Protein AF-A0ABD2P3K8-F1 (afdb_monomer)

Radius of gyration: 19.4 Å; Cα contacts (8 Å, |Δi|>4): 207; chains: 1; bounding box: 38×38×48 Å

Mean predicted aligned error: 15.46 Å

Foldseek 3Di:
DVVVLVPPDDWDWAQDPFDPPDRTDTDPVSCVVQVWDQDPVQQWIDRRPDIDHDDDDPDCPPSPRPDPQPFAKDKAQAPDAWAWWWDDWDDDPVAIQHTDTFTHHGRITIGGGRDPDHDDDDDPDHDYIDHPDPPVPVVVPVVPPPD

Sequence (147 aa):
MLKEYGINHKINFHIVNWHDRFDALIGSHDLQILGAKINYENNTLAIGKIVIPFFIELNPQNFVPIKQRITNKISIPVNIENGPVLIQEIRTDSFVIPESITQSVNGICIIPLEQDKPIEVHWHEQLDVQPILNFEENVINSYTQQI

Solvent-accessible surface area (backbone atoms only — not comparable to full-atom values): 9472 Å² total; per-residue (Å²): 111,65,55,83,71,73,44,82,72,87,72,69,69,46,71,42,92,73,46,100,86,42,71,57,46,73,47,71,67,50,39,55,76,57,59,48,43,79,38,80,91,78,30,30,42,30,42,84,90,49,72,43,78,59,83,90,84,90,71,75,89,77,68,67,81,63,69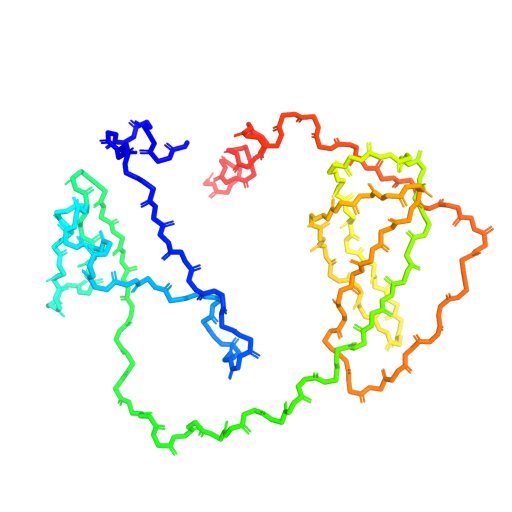,82,73,53,78,32,64,44,77,42,49,33,76,51,46,71,45,50,30,45,43,72,61,45,78,54,100,87,50,69,48,69,63,40,80,46,58,26,55,84,19,33,30,77,44,80,38,96,42,98,63,86,73,89,78,86,76,93,64,62,41,87,60,50,70,51,74,54,68,87,55,58,71,60,60,76,69,69,78,79,124

pLDDT: mean 74.9, std 17.22, range [30.95, 95.5]

Secondary structure (DSSP, 8-state):
-GGGGT--SPP-EEE-TT-TT-SEEE-HHHHHHTT-EEETTTTEEEETTEEEE------GGG--------EEEEEEEBS-SEEEEEE--EE-SS-EE--EEEEEETTEEEEEEE-SS------SS-B--EE-TTHHHHHHHTTSS--

Structure (mmCIF, N/CA/C/O backbone):
data_AF-A0ABD2P3K8-F1
#
_entry.id   AF-A0ABD2P3K8-F1
#
loop_
_atom_site.group_PDB
_atom_site.id
_atom_site.type_symbol
_atom_site.label_atom_id
_atom_site.label_alt_id
_atom_site.label_comp_id
_atom_site.label_asym_id
_atom_site.label_entity_id
_atom_site.label_seq_id
_atom_site.pdbx_PDB_ins_code
_atom_site.Cartn_x
_atom_site.Cartn_y
_atom_site.Cartn_z
_atom_site.occupancy
_atom_site.B_iso_or_equiv
_atom_site.auth_seq_id
_atom_site.auth_comp_id
_atom_site.auth_asym_id
_atom_site.auth_atom_id
_atom_site.pdbx_PDB_model_num
ATOM 1 N N . MET A 1 1 ? -9.607 13.516 3.064 1.00 52.03 1 MET A N 1
ATOM 2 C CA . MET 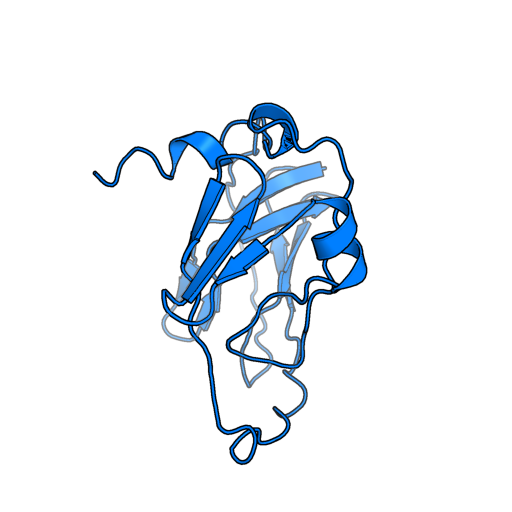A 1 1 ? -8.471 13.505 4.034 1.00 52.03 1 MET A CA 1
ATOM 3 C C . MET A 1 1 ? -8.986 13.276 5.470 1.00 52.03 1 MET A C 1
ATOM 5 O O . MET A 1 1 ? -10.057 13.773 5.780 1.00 52.03 1 MET A O 1
ATOM 9 N N . LEU A 1 2 ? -8.270 12.594 6.389 1.00 57.03 2 LEU A N 1
ATOM 10 C CA . LEU A 1 2 ? -8.746 12.350 7.785 1.00 57.03 2 LEU A CA 1
ATOM 11 C C . LEU A 1 2 ? -9.174 13.636 8.537 1.00 57.03 2 LEU A C 1
ATOM 13 O O . LEU A 1 2 ? -10.079 13.607 9.372 1.00 57.03 2 LEU A O 1
ATOM 17 N N . LYS A 1 3 ? -8.582 14.780 8.173 1.00 61.25 3 LYS A N 1
ATOM 18 C CA . LYS A 1 3 ? -8.938 16.116 8.678 1.00 61.25 3 LYS A CA 1
ATOM 19 C C . LYS A 1 3 ? -10.392 16.519 8.408 1.00 61.25 3 LYS A C 1
ATOM 21 O O . LYS A 1 3 ? -10.985 17.191 9.245 1.00 61.25 3 LYS A O 1
ATOM 26 N N . GLU A 1 4 ? -10.991 16.082 7.297 1.00 60.66 4 GLU A N 1
ATOM 27 C CA . GLU A 1 4 ? -12.409 16.342 6.970 1.00 60.66 4 GLU A CA 1
ATOM 28 C C . GLU A 1 4 ? -13.362 15.696 7.982 1.00 60.66 4 GLU A C 1
ATOM 30 O O . GLU A 1 4 ? -14.487 16.152 8.169 1.00 60.66 4 GLU A O 1
ATOM 35 N N . TYR A 1 5 ? -12.883 14.677 8.694 1.00 60.31 5 TYR A N 1
ATOM 36 C CA . TYR A 1 5 ? -13.613 13.992 9.753 1.00 60.31 5 TYR A CA 1
ATOM 37 C C . TYR A 1 5 ? -13.239 14.494 11.157 1.00 60.31 5 TYR A C 1
ATOM 39 O O . TYR 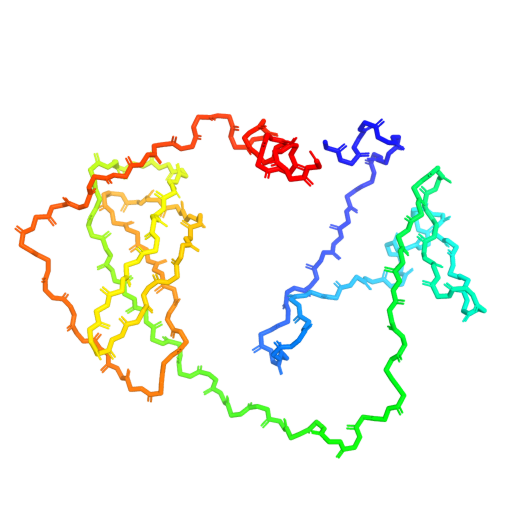A 1 5 ? -13.581 13.863 12.157 1.00 60.31 5 TYR A O 1
ATOM 47 N N . GLY A 1 6 ? -12.533 15.628 11.248 1.00 65.75 6 GLY A N 1
ATOM 48 C CA . GLY A 1 6 ? -12.095 16.226 12.512 1.00 65.75 6 GLY A CA 1
ATOM 49 C C . GLY A 1 6 ? -10.884 15.539 13.149 1.00 65.75 6 GLY A C 1
ATOM 50 O O . GLY A 1 6 ? -10.541 15.838 14.293 1.00 65.75 6 GLY A O 1
ATOM 51 N N . ILE A 1 7 ? -10.219 14.629 12.430 1.00 69.06 7 ILE A N 1
ATOM 52 C CA . ILE A 1 7 ? -9.025 13.938 12.914 1.00 69.06 7 ILE A CA 1
ATOM 53 C C . ILE A 1 7 ? -7.791 14.739 12.488 1.00 69.06 7 ILE A C 1
ATOM 55 O O . ILE A 1 7 ? -7.322 14.652 11.354 1.00 69.06 7 ILE A O 1
ATOM 59 N N . ASN A 1 8 ? -7.258 15.522 13.427 1.00 73.25 8 ASN A N 1
ATOM 60 C CA . ASN A 1 8 ? -6.085 16.380 13.211 1.00 73.25 8 ASN A CA 1
ATOM 61 C C . ASN A 1 8 ? -4.765 15.759 13.702 1.00 73.25 8 ASN A C 1
ATOM 63 O O . ASN A 1 8 ? -3.713 16.390 13.618 1.00 73.25 8 ASN A O 1
ATOM 67 N N . HIS A 1 9 ? -4.814 14.533 14.223 1.00 72.69 9 HIS A N 1
ATOM 68 C CA . HIS A 1 9 ? -3.651 13.835 14.760 1.00 72.69 9 HIS A CA 1
ATOM 69 C C . HIS A 1 9 ? -2.906 13.085 13.654 1.00 72.69 9 HIS A C 1
ATOM 71 O O . HIS A 1 9 ? -3.519 12.502 12.759 1.00 72.69 9 HIS A O 1
ATOM 77 N N . LYS A 1 10 ? -1.572 13.087 13.726 1.00 71.31 10 LYS A N 1
ATOM 78 C CA . LYS A 1 10 ? -0.746 12.203 12.899 1.00 71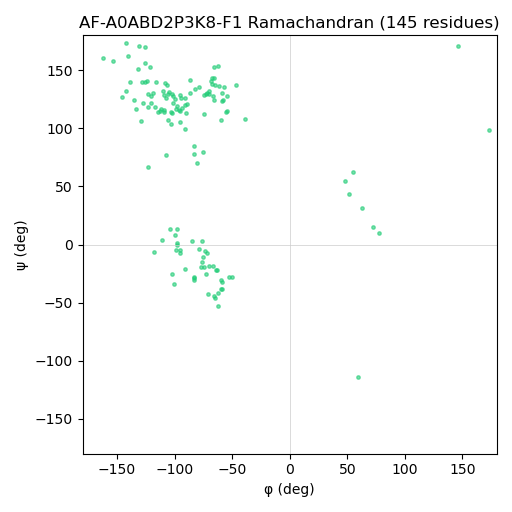.31 10 LYS A CA 1
ATOM 79 C C . LYS A 1 10 ? -0.857 10.787 13.458 1.00 71.31 10 LYS A C 1
ATOM 81 O O . LYS A 1 10 ? -0.652 10.603 14.652 1.00 71.31 10 LYS A O 1
ATOM 86 N N . ILE A 1 11 ? -1.176 9.827 12.597 1.00 73.62 11 ILE A N 1
ATOM 87 C CA . ILE A 1 11 ? -1.235 8.404 12.938 1.00 73.62 11 ILE A CA 1
ATOM 88 C C . ILE A 1 11 ? 0.045 7.760 12.426 1.00 73.62 11 ILE A C 1
ATOM 90 O O . ILE A 1 11 ? 0.380 7.913 11.248 1.00 73.62 11 ILE A O 1
ATOM 94 N N . ASN A 1 12 ? 0.751 7.047 13.297 1.00 73.06 12 ASN A N 1
ATOM 95 C CA . ASN A 1 12 ? 1.928 6.293 12.892 1.00 73.06 12 ASN A CA 1
ATOM 96 C C . ASN A 1 12 ? 1.507 4.882 12.478 1.00 73.06 12 ASN A C 1
ATOM 98 O O . ASN A 1 12 ? 1.065 4.082 13.299 1.00 73.06 12 ASN A O 1
ATOM 102 N N . PHE A 1 13 ? 1.657 4.584 11.191 1.00 76.00 13 PHE A N 1
ATOM 103 C CA . PHE A 1 13 ? 1.466 3.242 10.660 1.00 76.00 13 PHE A CA 1
ATOM 104 C C . PHE A 1 13 ? 2.816 2.543 10.576 1.00 76.00 13 PHE A C 1
ATOM 106 O O . PHE A 1 13 ? 3.764 3.078 9.997 1.00 76.00 13 PHE A O 1
ATOM 113 N N . HIS A 1 14 ? 2.900 1.339 11.129 1.00 72.88 14 HIS A N 1
ATOM 114 C CA . HIS A 1 14 ? 4.040 0.470 10.883 1.00 72.88 14 HIS A CA 1
ATOM 115 C C . HIS A 1 14 ? 3.689 -0.488 9.751 1.00 72.88 14 HIS A C 1
ATOM 117 O O . HIS A 1 14 ? 2.904 -1.411 9.952 1.00 72.88 14 HIS A O 1
ATOM 123 N N . ILE A 1 15 ? 4.250 -0.251 8.566 1.00 74.06 15 ILE A N 1
ATOM 124 C CA . ILE A 1 15 ? 4.092 -1.153 7.422 1.00 74.06 15 ILE A CA 1
ATOM 125 C C . ILE A 1 15 ? 4.773 -2.480 7.755 1.00 74.06 15 ILE A C 1
ATOM 127 O O . ILE A 1 15 ? 5.950 -2.498 8.126 1.00 74.06 15 ILE A O 1
ATOM 131 N N . VAL A 1 16 ? 4.030 -3.582 7.660 1.00 62.41 16 VAL A N 1
ATOM 132 C CA . VAL A 1 16 ? 4.545 -4.913 8.000 1.00 62.41 16 VAL A CA 1
ATOM 133 C C . VAL A 1 16 ? 4.883 -5.690 6.736 1.00 62.41 16 VAL A C 1
ATOM 135 O O . VAL A 1 16 ? 4.018 -6.103 5.983 1.00 62.41 16 VAL A O 1
ATOM 138 N N . ASN A 1 17 ? 6.173 -5.951 6.530 1.00 57.22 17 ASN A N 1
ATOM 139 C CA . ASN A 1 17 ? 6.653 -6.693 5.356 1.00 57.22 17 ASN A CA 1
ATOM 140 C C . ASN A 1 17 ? 6.603 -8.223 5.538 1.00 57.22 17 ASN A C 1
ATOM 142 O O . ASN A 1 17 ? 7.105 -8.963 4.697 1.00 57.22 17 ASN A O 1
ATOM 146 N N . TRP A 1 18 ? 6.092 -8.700 6.674 1.00 56.75 18 TRP A N 1
ATOM 147 C CA . TRP A 1 18 ? 6.145 -10.106 7.082 1.00 56.75 18 TRP A CA 1
ATOM 148 C C . TRP A 1 18 ? 4.781 -10.799 7.063 1.00 56.75 18 TRP A C 1
ATOM 150 O O . TRP A 1 18 ? 4.704 -11.950 7.484 1.00 56.75 18 TRP A O 1
ATOM 160 N N . HIS A 1 19 ? 3.717 -10.126 6.613 1.00 57.88 19 HIS A N 1
ATOM 161 C CA . HIS A 1 19 ? 2.362 -10.665 6.656 1.00 57.88 19 HIS A CA 1
ATOM 162 C C . HIS A 1 19 ? 1.608 -10.432 5.342 1.00 57.88 19 HIS A C 1
ATOM 164 O O . HIS A 1 19 ? 1.440 -9.297 4.922 1.00 57.88 19 HIS A O 1
ATOM 170 N N . ASP A 1 20 ? 1.090 -11.497 4.724 1.00 57.62 20 ASP A N 1
ATOM 171 C CA . ASP A 1 20 ? 0.429 -11.420 3.408 1.00 57.62 20 ASP A CA 1
ATOM 172 C C . ASP A 1 20 ? -0.988 -10.813 3.450 1.00 57.62 20 ASP A C 1
ATOM 174 O O . ASP A 1 20 ? -1.580 -10.555 2.408 1.00 57.62 20 ASP A O 1
ATOM 178 N N . ARG A 1 21 ? -1.569 -10.628 4.643 1.00 60.75 21 ARG A N 1
ATOM 179 C CA . ARG A 1 21 ? -2.959 -10.143 4.809 1.00 60.75 21 ARG A CA 1
ATOM 180 C C . ARG A 1 21 ? -3.101 -8.816 5.542 1.00 60.75 21 ARG A C 1
ATOM 182 O O . ARG A 1 21 ? -4.217 -8.332 5.695 1.00 60.75 21 ARG A O 1
ATOM 189 N N . PHE A 1 22 ? -2.008 -8.284 6.078 1.00 69.56 22 PHE A N 1
ATOM 190 C CA . PHE A 1 22 ? -2.032 -7.022 6.807 1.00 69.56 22 PHE A CA 1
ATOM 191 C C . PHE A 1 22 ? -0.972 -6.134 6.183 1.00 69.56 22 PHE A C 1
ATOM 193 O O . PHE A 1 22 ? 0.190 -6.512 6.179 1.00 69.56 22 PHE A O 1
ATOM 200 N N . ASP A 1 23 ? -1.365 -4.967 5.688 1.00 66.56 23 ASP A N 1
ATOM 201 C CA . ASP A 1 23 ? -0.416 -4.029 5.079 1.00 66.56 23 ASP A CA 1
ATOM 202 C C . ASP A 1 23 ? 0.290 -3.181 6.144 1.00 66.56 23 ASP A C 1
ATOM 204 O O . ASP A 1 23 ? 1.428 -2.741 5.979 1.00 66.56 23 ASP A O 1
ATOM 208 N N . ALA A 1 24 ? -0.381 -2.950 7.276 1.00 76.31 24 ALA A N 1
ATOM 209 C CA . ALA A 1 24 ? 0.113 -2.090 8.336 1.00 76.31 24 ALA A CA 1
ATOM 210 C C . ALA A 1 24 ? -0.447 -2.452 9.715 1.00 76.31 24 ALA A C 1
ATOM 212 O O . ALA A 1 24 ? -1.530 -3.021 9.854 1.00 76.31 24 ALA A O 1
ATOM 213 N N . LEU A 1 25 ? 0.283 -2.034 10.746 1.00 81.44 25 LEU A N 1
ATOM 214 C CA . LEU A 1 25 ? -0.154 -2.019 12.134 1.00 81.44 25 LEU A CA 1
ATOM 215 C C . LEU A 1 25 ? -0.390 -0.582 12.591 1.00 81.44 25 LEU A C 1
ATOM 217 O O . LEU A 1 25 ? 0.416 0.311 12.319 1.00 81.44 25 LEU A O 1
ATOM 221 N N . ILE A 1 26 ? -1.473 -0.391 13.341 1.00 84.31 26 ILE A N 1
ATOM 222 C CA . ILE A 1 26 ? -1.768 0.853 14.052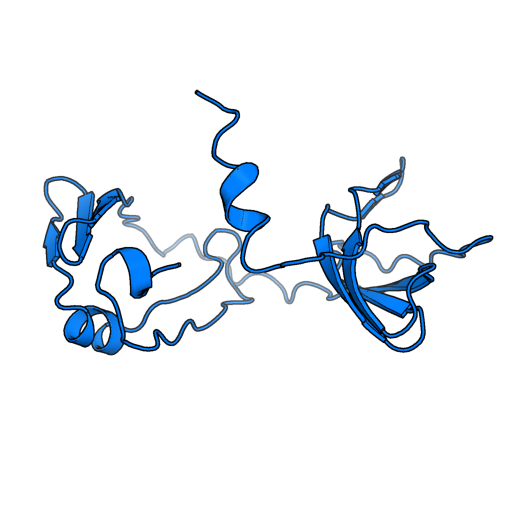 1.00 84.31 26 ILE A CA 1
ATOM 223 C C . ILE A 1 26 ? -1.505 0.617 15.535 1.00 84.31 26 ILE A C 1
ATOM 225 O O . ILE A 1 26 ? -1.994 -0.355 16.115 1.00 84.31 26 ILE A O 1
ATOM 229 N N . GLY A 1 27 ? -0.737 1.511 16.153 1.00 82.81 27 GLY A N 1
ATOM 230 C CA . GLY A 1 27 ? -0.454 1.446 17.578 1.00 82.81 27 GLY A CA 1
ATOM 231 C C . GLY A 1 27 ? -1.707 1.668 18.425 1.00 82.81 27 GLY A C 1
ATOM 232 O O . GLY A 1 27 ? -2.544 2.523 18.134 1.00 82.81 27 GLY A O 1
ATOM 233 N N . SER A 1 28 ? -1.809 0.949 19.542 1.00 83.81 28 SER A N 1
ATOM 234 C CA . SER A 1 28 ? -2.865 1.186 20.535 1.00 83.81 28 SER A CA 1
ATOM 235 C C . SER A 1 28 ? -2.812 2.606 21.113 1.00 83.81 28 SER A C 1
ATOM 237 O O . SER A 1 28 ? -3.852 3.172 21.436 1.00 83.81 28 SER A O 1
ATOM 239 N N . HIS A 1 29 ? -1.620 3.204 21.195 1.00 84.81 29 HIS A N 1
ATOM 240 C CA . HIS A 1 29 ? -1.440 4.597 21.599 1.00 84.81 29 HIS A CA 1
ATOM 241 C C . HIS A 1 29 ? -2.068 5.579 20.599 1.00 84.81 29 HIS A C 1
ATOM 243 O O . HIS A 1 29 ? -2.808 6.473 21.007 1.00 84.81 29 HIS A O 1
ATOM 249 N N . ASP A 1 30 ? -1.845 5.384 19.294 1.00 84.50 30 ASP A N 1
ATOM 250 C CA . ASP A 1 30 ? -2.469 6.212 18.259 1.00 84.50 30 ASP A CA 1
ATOM 251 C C . ASP A 1 30 ? -4.000 6.066 18.298 1.00 84.50 30 ASP A C 1
ATOM 253 O O . ASP A 1 30 ? -4.718 7.064 18.267 1.00 84.50 30 ASP A O 1
ATOM 257 N N . LEU A 1 31 ? -4.521 4.844 18.477 1.00 87.62 31 LEU A N 1
ATOM 258 C CA . LEU A 1 31 ? -5.963 4.615 18.646 1.00 87.62 31 LEU A CA 1
ATOM 259 C C . LEU A 1 31 ? -6.540 5.352 19.868 1.00 87.62 31 LEU A C 1
ATOM 261 O O . LEU A 1 31 ? -7.640 5.901 19.790 1.00 87.62 31 LEU A O 1
ATOM 265 N N . GLN A 1 32 ? -5.804 5.413 20.980 1.00 86.06 32 GLN A N 1
ATOM 266 C CA . GLN A 1 32 ? -6.220 6.163 22.171 1.00 86.06 32 GLN A CA 1
ATOM 267 C C . GLN A 1 32 ? -6.265 7.672 21.921 1.00 86.06 32 GLN A C 1
ATOM 269 O O . GLN A 1 32 ? -7.245 8.313 22.299 1.00 86.06 32 GLN A O 1
ATOM 274 N N . ILE A 1 33 ? -5.249 8.235 21.257 1.00 85.25 33 ILE A N 1
ATOM 275 C CA . ILE A 1 33 ? -5.209 9.663 20.891 1.00 85.25 33 ILE A CA 1
ATOM 276 C C . ILE A 1 33 ? -6.410 10.034 20.013 1.00 85.25 33 ILE A C 1
ATOM 278 O O . ILE A 1 33 ? -7.007 11.098 20.174 1.00 85.25 33 ILE A O 1
ATOM 282 N N . LEU A 1 34 ? -6.795 9.136 19.107 1.00 83.56 34 LEU A N 1
ATOM 283 C CA . LEU A 1 34 ? -7.959 9.311 18.241 1.00 83.56 34 LEU A CA 1
ATOM 284 C C . LEU A 1 34 ? -9.300 9.179 18.979 1.00 83.56 34 LEU A C 1
ATOM 286 O O . LEU A 1 34 ? -10.347 9.427 18.382 1.00 83.56 34 LEU A O 1
ATOM 290 N N . GLY A 1 35 ? -9.295 8.777 20.254 1.00 87.56 35 GLY A N 1
ATOM 291 C CA . GLY A 1 35 ? -10.513 8.461 20.996 1.00 87.56 35 GLY A CA 1
ATOM 292 C C . GLY A 1 35 ? -11.267 7.280 20.385 1.00 87.56 35 GLY A C 1
ATOM 293 O O . GLY A 1 35 ? -12.501 7.250 20.426 1.00 87.56 35 GLY A O 1
ATOM 294 N N . ALA A 1 36 ? -10.538 6.341 19.775 1.00 90.25 36 ALA A N 1
ATOM 295 C CA . ALA A 1 36 ? -11.129 5.218 19.076 1.00 90.25 36 ALA A CA 1
ATOM 296 C C . ALA A 1 36 ? -11.830 4.263 20.055 1.00 90.25 36 ALA A C 1
ATOM 298 O O . ALA A 1 36 ? -11.315 3.953 21.132 1.00 90.25 36 ALA A O 1
ATOM 299 N N . LYS A 1 37 ? -13.008 3.771 19.673 1.00 91.69 37 LYS A N 1
ATOM 300 C CA . LYS A 1 37 ? -13.802 2.814 20.449 1.00 91.69 37 LYS A CA 1
ATOM 301 C C . LYS A 1 37 ? -13.929 1.520 19.667 1.00 91.69 37 LYS A C 1
ATOM 303 O O . LYS A 1 37 ? -14.495 1.512 18.579 1.00 91.69 37 LYS A O 1
ATOM 308 N N . ILE A 1 38 ? -13.417 0.436 20.235 1.00 91.81 38 ILE A N 1
ATOM 309 C CA . ILE A 1 38 ? -13.508 -0.899 19.646 1.00 91.81 38 ILE A CA 1
ATOM 310 C C . ILE A 1 38 ? -14.747 -1.587 20.219 1.00 91.81 38 ILE A C 1
ATOM 312 O O . ILE A 1 38 ? -14.836 -1.808 21.426 1.00 91.81 38 ILE A O 1
ATOM 316 N N . ASN A 1 39 ? -15.705 -1.910 19.358 1.00 90.75 39 ASN A N 1
ATOM 317 C CA . ASN A 1 39 ? -16.868 -2.724 19.673 1.00 90.75 39 ASN A CA 1
ATOM 318 C C . ASN A 1 39 ? -16.654 -4.130 19.099 1.00 90.75 39 ASN A C 1
ATOM 320 O O . ASN A 1 39 ? -16.787 -4.343 17.897 1.00 90.75 39 ASN A O 1
ATOM 324 N N . TYR A 1 40 ? -16.330 -5.085 19.967 1.00 89.81 40 TYR A N 1
ATOM 325 C CA . TYR A 1 40 ? -16.098 -6.481 19.585 1.00 89.81 40 TYR A CA 1
ATOM 326 C C . TYR A 1 40 ? -17.383 -7.277 19.326 1.00 89.81 40 TYR A C 1
ATOM 328 O O . TYR A 1 40 ? -17.324 -8.307 18.673 1.00 89.81 40 TYR A O 1
ATOM 336 N N . GLU A 1 41 ? -18.539 -6.823 19.818 1.00 90.62 41 GLU A N 1
ATOM 337 C CA . GLU A 1 41 ? -19.825 -7.490 19.568 1.00 90.62 41 GLU A CA 1
ATOM 338 C C . GLU A 1 41 ? -20.257 -7.292 18.112 1.00 90.62 41 GLU A C 1
ATOM 340 O O . GLU A 1 41 ? -20.659 -8.233 17.434 1.00 90.62 41 GLU A O 1
ATOM 345 N N . ASN A 1 42 ? -20.084 -6.067 17.612 1.00 92.44 42 ASN A N 1
ATOM 346 C CA . ASN A 1 42 ? -20.438 -5.693 16.243 1.00 92.44 42 ASN A CA 1
ATOM 347 C C . ASN A 1 42 ? -19.238 -5.706 15.286 1.00 92.44 42 ASN A C 1
ATOM 349 O O . ASN A 1 42 ? -19.394 -5.373 14.115 1.00 92.44 42 ASN A O 1
ATOM 353 N N . ASN A 1 43 ? -18.048 -6.044 15.788 1.00 92.62 43 ASN A N 1
ATOM 354 C CA . ASN A 1 43 ? -16.771 -5.935 15.088 1.00 92.62 43 ASN A CA 1
ATOM 355 C C . ASN A 1 43 ? -16.570 -4.571 14.404 1.00 92.62 43 ASN A C 1
ATOM 357 O O . ASN A 1 43 ? -16.337 -4.491 13.200 1.00 92.62 43 ASN A O 1
ATOM 361 N N . THR A 1 44 ? -16.694 -3.476 15.157 1.00 93.31 44 THR A N 1
ATOM 362 C CA . THR A 1 44 ? -16.510 -2.120 14.621 1.00 93.31 44 THR A CA 1
ATOM 363 C C . THR A 1 44 ? -15.537 -1.274 15.433 1.00 93.31 44 THR A C 1
ATOM 365 O O . THR A 1 44 ? -15.524 -1.295 16.662 1.00 93.31 44 THR A O 1
ATOM 368 N N . LEU A 1 45 ? -14.709 -0.501 14.735 1.00 90.75 45 LEU A N 1
ATOM 369 C CA . LEU A 1 45 ? -13.836 0.533 15.275 1.00 90.75 45 LEU A CA 1
ATOM 370 C C . LEU A 1 45 ? -14.469 1.895 14.982 1.00 90.75 45 LEU A C 1
ATOM 372 O O . LEU A 1 45 ? -14.575 2.300 13.826 1.00 90.75 45 LEU A O 1
ATOM 376 N N . ALA A 1 46 ? -14.886 2.612 16.019 1.00 90.19 46 ALA A N 1
ATOM 377 C CA . ALA A 1 46 ? -15.472 3.939 15.884 1.00 90.19 46 ALA A CA 1
ATOM 378 C C . ALA A 1 46 ? -14.461 5.035 16.239 1.00 90.19 46 ALA A C 1
ATOM 380 O O . ALA A 1 46 ? -13.866 4.997 17.313 1.00 90.19 46 ALA A O 1
ATOM 381 N N . ILE A 1 47 ? -14.302 6.034 15.370 1.00 87.50 47 ILE A N 1
ATOM 382 C CA . ILE A 1 47 ? -13.466 7.222 15.594 1.00 87.50 47 ILE A CA 1
ATOM 383 C C . ILE A 1 47 ? -14.319 8.453 15.285 1.00 87.50 47 ILE A C 1
ATOM 385 O O . ILE A 1 47 ? -14.639 8.738 14.129 1.00 87.50 47 ILE A O 1
ATOM 389 N N . GLY A 1 48 ? -14.738 9.179 16.323 1.00 81.31 48 GLY A N 1
ATOM 390 C CA . GLY A 1 48 ? -15.699 10.272 16.169 1.00 81.31 48 GLY A CA 1
ATOM 391 C C . GLY A 1 48 ? -17.018 9.778 15.560 1.00 81.31 48 GLY A C 1
ATOM 392 O O . GLY A 1 48 ? -17.742 9.013 16.193 1.00 81.31 48 GLY A O 1
ATOM 393 N N . LYS A 1 49 ? -17.334 10.231 14.339 1.00 80.19 49 LYS A N 1
ATOM 394 C CA . LYS A 1 49 ? -18.520 9.801 13.570 1.00 80.19 49 LYS A CA 1
ATOM 395 C C . LYS A 1 49 ? -18.229 8.676 12.568 1.00 80.19 49 LYS A C 1
ATOM 397 O O . LYS A 1 49 ? -19.164 8.171 11.956 1.00 80.19 49 LYS A O 1
ATOM 402 N N . ILE A 1 50 ? -16.962 8.308 12.375 1.00 82.31 50 ILE A N 1
ATOM 403 C CA . ILE A 1 50 ? -16.569 7.229 11.465 1.00 82.31 50 ILE A CA 1
ATOM 404 C C . ILE A 1 50 ? -16.744 5.902 12.193 1.00 82.31 50 ILE A C 1
ATOM 406 O O . ILE A 1 50 ? -16.293 5.760 13.329 1.00 82.31 50 ILE A O 1
ATOM 410 N N . VAL A 1 51 ? -17.353 4.928 11.523 1.00 87.06 51 VAL A N 1
ATOM 411 C CA . VAL A 1 51 ? -17.451 3.546 11.993 1.00 87.06 51 VAL A CA 1
ATOM 412 C C . VAL A 1 51 ? -16.834 2.648 10.932 1.00 87.06 51 VAL A C 1
ATOM 414 O O . VAL A 1 51 ? -17.300 2.618 9.797 1.00 87.06 51 VAL A O 1
ATOM 417 N N . ILE A 1 52 ? -15.771 1.944 11.303 1.00 86.12 52 ILE A N 1
ATOM 418 C CA . ILE A 1 52 ? -15.008 1.063 10.422 1.00 86.12 52 ILE A CA 1
ATOM 419 C C . ILE A 1 52 ? -15.292 -0.377 10.858 1.00 86.12 52 ILE A C 1
ATOM 421 O O . ILE A 1 52 ? -14.933 -0.734 11.983 1.00 86.12 52 ILE A O 1
ATOM 425 N N . PRO A 1 53 ? -15.944 -1.214 10.038 1.00 88.00 53 PRO A N 1
ATOM 426 C CA . PRO A 1 53 ? -16.064 -2.633 10.346 1.00 88.00 53 PRO A CA 1
ATOM 427 C C . PRO A 1 53 ? -14.690 -3.313 10.270 1.00 88.00 53 PRO A C 1
ATOM 429 O O . PRO A 1 53 ? -13.870 -2.981 9.415 1.00 88.00 53 PRO A O 1
ATOM 432 N N . PHE A 1 54 ? -14.438 -4.270 11.158 1.00 85.56 54 PHE A N 1
ATOM 433 C CA . PHE A 1 54 ? -13.247 -5.115 11.143 1.00 85.56 54 PHE A CA 1
ATOM 434 C C . PHE A 1 54 ? -13.628 -6.590 11.270 1.00 85.56 54 PHE A C 1
ATOM 436 O O . PHE A 1 54 ? -14.769 -6.939 11.556 1.00 85.56 54 PHE A O 1
ATOM 443 N N . PHE A 1 55 ? -12.654 -7.472 11.077 1.00 82.19 55 PHE A N 1
ATOM 444 C CA . PHE A 1 55 ? -12.793 -8.898 11.355 1.00 82.19 55 PHE A CA 1
ATOM 445 C C . PHE A 1 55 ? -11.830 -9.281 12.475 1.00 82.19 55 PHE A C 1
ATOM 447 O O . PHE A 1 55 ? -10.703 -8.787 12.520 1.00 82.19 55 PHE A O 1
ATOM 454 N N . ILE A 1 56 ? -12.276 -10.142 13.390 1.00 78.56 56 ILE A N 1
ATOM 455 C CA . ILE A 1 56 ? -11.411 -10.709 14.426 1.00 78.56 56 ILE A CA 1
ATOM 456 C C . ILE A 1 56 ? -10.891 -12.041 13.916 1.00 78.56 56 ILE A C 1
ATOM 458 O O . ILE A 1 56 ? -11.667 -12.930 13.570 1.00 78.56 56 ILE A O 1
ATOM 462 N N . GLU A 1 57 ? -9.574 -12.196 13.920 1.00 68.94 57 GLU A N 1
ATOM 463 C CA . GLU A 1 57 ? -8.935 -13.452 13.571 1.00 68.94 57 GLU A CA 1
ATOM 464 C C . GLU A 1 57 ? -8.406 -14.152 14.825 1.00 68.94 57 GLU A C 1
ATOM 466 O O . GLU A 1 57 ? -7.430 -13.727 15.442 1.00 68.94 57 GLU A O 1
ATOM 471 N N . LEU A 1 58 ? -9.086 -15.230 15.222 1.00 60.59 58 LEU A N 1
ATOM 472 C CA . LEU A 1 58 ? -8.785 -16.014 16.420 1.00 60.59 58 LEU A CA 1
ATOM 473 C C . LEU A 1 58 ? -8.163 -17.360 16.021 1.00 60.59 58 LEU A C 1
ATOM 475 O O . LEU A 1 58 ? -8.865 -18.364 16.011 1.00 60.59 58 LEU A O 1
ATOM 479 N N . ASN A 1 59 ? -6.876 -17.376 15.643 1.00 56.56 59 ASN A N 1
ATOM 480 C CA . ASN A 1 59 ? -5.959 -18.531 15.760 1.00 56.56 59 ASN A CA 1
ATOM 481 C C . ASN A 1 59 ? -4.598 -18.255 15.080 1.00 56.56 59 ASN A C 1
ATOM 483 O O . ASN A 1 59 ? -4.463 -18.458 13.875 1.00 56.56 59 ASN A O 1
ATOM 487 N N . PRO A 1 60 ? -3.549 -17.873 15.832 1.00 53.94 60 PRO A N 1
ATOM 488 C CA . PRO A 1 60 ? -2.249 -17.539 15.251 1.00 53.94 60 PRO A CA 1
ATOM 489 C C . PRO A 1 60 ? -1.369 -18.745 14.872 1.00 53.94 60 PRO A C 1
ATOM 491 O O . PRO A 1 60 ? -0.282 -18.574 14.330 1.00 53.94 60 PRO A O 1
ATOM 494 N N . GLN A 1 61 ? -1.787 -19.982 15.158 1.00 52.81 61 GLN A N 1
ATOM 495 C CA . GLN A 1 61 ? -0.906 -21.157 15.028 1.00 52.81 61 GLN A CA 1
ATOM 496 C C . GLN A 1 61 ? -0.624 -21.600 13.581 1.00 52.81 61 GLN A C 1
ATOM 498 O O . GLN A 1 61 ? 0.224 -22.461 13.367 1.00 52.81 61 GLN A O 1
ATOM 503 N N . ASN A 1 62 ? -1.265 -20.974 12.591 1.00 49.12 62 ASN A N 1
ATOM 504 C CA . ASN A 1 62 ? -0.981 -21.184 11.169 1.00 49.12 62 ASN A CA 1
ATOM 505 C C . ASN A 1 62 ? -0.082 -20.095 10.561 1.00 49.12 62 ASN A C 1
ATOM 507 O O . ASN A 1 62 ? 0.118 -20.085 9.347 1.00 49.12 62 ASN A O 1
ATOM 511 N N . PHE A 1 63 ? 0.481 -19.194 11.374 1.00 52.88 63 PHE A N 1
ATOM 512 C CA . PHE A 1 63 ? 1.487 -18.246 10.901 1.00 52.88 63 PHE A CA 1
ATOM 513 C C . PHE A 1 63 ? 2.822 -18.966 10.709 1.00 52.88 63 PHE A C 1
ATOM 515 O O . PHE A 1 63 ? 3.725 -18.906 11.543 1.00 52.88 63 PHE A O 1
ATOM 522 N N . VAL A 1 64 ? 2.943 -19.675 9.586 1.00 50.94 64 VAL A N 1
ATOM 523 C CA . VAL A 1 64 ? 4.252 -20.036 9.048 1.00 50.94 64 VAL A CA 1
ATOM 524 C C . VAL A 1 64 ? 4.989 -18.712 8.822 1.00 50.94 64 VAL A C 1
ATOM 526 O O . VAL A 1 64 ? 4.442 -17.853 8.129 1.00 50.94 64 VAL A O 1
ATOM 529 N N . PRO A 1 65 ? 6.187 -18.497 9.396 1.00 47.59 65 PRO A N 1
ATOM 530 C CA . PRO A 1 65 ? 6.985 -17.327 9.070 1.00 47.59 65 PRO A CA 1
ATOM 531 C C . PRO A 1 65 ? 7.174 -17.313 7.558 1.00 47.59 65 PRO A C 1
ATOM 533 O O . PRO A 1 65 ? 7.765 -18.240 6.995 1.00 47.59 65 PRO A O 1
ATOM 536 N N . ILE A 1 66 ? 6.608 -16.308 6.896 1.00 51.22 66 ILE A N 1
ATOM 537 C CA . ILE A 1 66 ? 6.720 -16.176 5.451 1.00 51.22 66 ILE A CA 1
ATOM 538 C C . ILE A 1 66 ? 8.215 -16.077 5.145 1.00 51.22 66 ILE A C 1
ATOM 540 O O . ILE A 1 66 ? 8.938 -15.262 5.728 1.00 51.22 66 ILE A O 1
ATOM 544 N N . LYS A 1 67 ? 8.697 -16.989 4.288 1.00 51.03 67 LYS A N 1
ATOM 545 C CA . LYS A 1 67 ? 10.063 -16.957 3.752 1.00 51.03 67 LYS A CA 1
ATOM 546 C C . LYS A 1 67 ? 10.336 -15.534 3.288 1.00 51.03 67 LYS A C 1
ATOM 548 O O . LYS A 1 67 ? 9.453 -14.946 2.674 1.00 51.03 67 LYS A O 1
ATOM 553 N N . GLN A 1 68 ? 11.530 -15.004 3.575 1.00 47.28 68 GLN A N 1
ATOM 554 C CA . GLN A 1 68 ? 11.968 -13.698 3.077 1.00 47.28 68 GLN A CA 1
ATOM 555 C C . GLN A 1 68 ? 11.496 -13.535 1.631 1.00 47.28 68 GLN A C 1
ATOM 557 O O . GLN A 1 68 ? 11.999 -14.235 0.750 1.00 47.28 68 GLN A O 1
ATOM 562 N N . ARG A 1 69 ? 10.489 -12.673 1.417 1.00 53.44 69 ARG A N 1
ATOM 563 C CA . ARG A 1 69 ? 10.015 -12.334 0.079 1.00 53.44 69 ARG A CA 1
ATOM 564 C C . ARG A 1 69 ? 11.254 -11.863 -0.664 1.00 53.44 69 ARG A C 1
ATOM 566 O O . ARG A 1 69 ? 11.892 -10.893 -0.245 1.00 53.44 69 ARG A O 1
ATOM 573 N N . ILE A 1 70 ? 11.654 -12.609 -1.690 1.00 54.19 70 ILE A N 1
ATOM 574 C CA . ILE A 1 70 ? 12.736 -12.186 -2.568 1.00 54.19 70 ILE A CA 1
ATOM 575 C C . ILE A 1 70 ? 12.236 -10.869 -3.146 1.00 54.19 70 ILE A C 1
ATOM 577 O O . ILE A 1 70 ? 11.271 -10.837 -3.901 1.00 54.19 70 ILE A O 1
ATOM 581 N N . THR A 1 71 ? 12.821 -9.765 -2.690 1.00 63.41 71 THR A N 1
ATOM 582 C CA . THR A 1 71 ? 12.420 -8.421 -3.101 1.00 63.41 71 THR A CA 1
ATOM 583 C C . THR A 1 71 ? 13.059 -8.160 -4.449 1.00 63.41 71 THR A C 1
ATOM 585 O O . THR A 1 71 ? 14.010 -7.388 -4.580 1.00 63.41 71 THR A O 1
ATOM 588 N N . ASN A 1 72 ? 12.553 -8.866 -5.456 1.00 73.88 72 ASN A N 1
ATOM 589 C CA . ASN A 1 72 ? 12.847 -8.547 -6.833 1.00 73.88 72 ASN A CA 1
ATOM 590 C C . ASN A 1 72 ? 12.321 -7.141 -7.090 1.00 73.88 72 ASN A C 1
ATOM 592 O O . ASN A 1 72 ? 11.255 -6.750 -6.613 1.00 73.88 72 ASN A O 1
ATOM 596 N N . LYS A 1 73 ? 13.121 -6.344 -7.782 1.00 82.94 73 LYS A N 1
ATOM 597 C CA . LYS A 1 73 ? 12.761 -4.986 -8.155 1.00 82.94 73 LYS A CA 1
ATOM 598 C C . LYS A 1 73 ? 12.928 -4.869 -9.647 1.00 82.94 73 LYS A C 1
ATOM 600 O O . LYS A 1 73 ? 13.906 -5.375 -10.193 1.00 82.94 73 LYS A O 1
ATOM 605 N N . ILE A 1 74 ? 11.998 -4.175 -10.275 1.00 87.12 74 ILE A N 1
ATOM 606 C CA . ILE A 1 74 ? 12.101 -3.813 -11.676 1.00 87.12 74 ILE A CA 1
ATOM 607 C C . ILE A 1 74 ? 12.314 -2.312 -11.786 1.00 87.12 74 ILE A C 1
ATOM 609 O O . ILE A 1 74 ? 11.625 -1.525 -11.134 1.00 87.12 74 ILE A O 1
ATOM 613 N N . SER A 1 75 ? 13.293 -1.933 -12.599 1.00 90.75 75 SER A N 1
ATOM 614 C CA . SER A 1 75 ? 13.502 -0.550 -13.006 1.00 90.75 75 SER A CA 1
ATOM 615 C C . SER A 1 75 ? 12.720 -0.317 -14.288 1.00 90.75 75 SER A C 1
ATOM 617 O O . SER A 1 75 ? 12.958 -0.997 -15.287 1.00 90.75 75 SER A O 1
ATOM 619 N N . ILE A 1 76 ? 11.781 0.621 -14.250 1.00 92.25 76 ILE A N 1
ATOM 620 C CA . ILE A 1 76 ? 10.923 0.981 -15.376 1.00 92.25 76 ILE A CA 1
ATOM 621 C C . ILE A 1 76 ? 11.304 2.395 -15.811 1.00 92.25 76 ILE A C 1
ATOM 623 O O . ILE A 1 76 ? 11.142 3.324 -15.015 1.00 92.25 76 ILE A O 1
ATOM 627 N N . PRO A 1 77 ? 11.835 2.580 -17.030 1.00 95.50 77 PRO A N 1
ATOM 628 C CA . PRO A 1 77 ? 12.040 3.904 -17.579 1.00 95.50 77 PRO A CA 1
ATOM 629 C C . PRO A 1 77 ? 10.680 4.499 -17.950 1.00 95.50 77 PRO A C 1
ATOM 631 O O . PRO A 1 77 ? 9.874 3.858 -18.623 1.00 95.50 77 PRO A O 1
ATOM 634 N N . VAL A 1 78 ? 10.424 5.722 -17.511 1.00 94.88 78 VAL A N 1
ATOM 635 C CA . VAL A 1 78 ? 9.160 6.431 -17.710 1.00 94.88 78 VAL A CA 1
ATOM 636 C C . VAL A 1 78 ? 9.412 7.791 -18.352 1.00 94.88 78 VAL A C 1
ATOM 638 O O . VAL A 1 78 ? 10.493 8.362 -18.216 1.00 94.88 78 VAL A O 1
ATOM 641 N N . ASN A 1 79 ? 8.408 8.338 -19.030 1.00 93.50 79 ASN A N 1
ATOM 642 C CA . ASN A 1 79 ? 8.497 9.641 -19.701 1.00 93.50 79 ASN A CA 1
ATOM 643 C C . ASN A 1 79 ? 8.411 10.861 -18.756 1.00 93.50 79 ASN A C 1
ATOM 645 O O . ASN A 1 79 ? 8.428 12.002 -19.217 1.00 93.50 79 ASN A O 1
ATOM 649 N N . ILE A 1 80 ? 8.327 10.643 -17.440 1.00 91.69 80 ILE A N 1
ATOM 650 C CA . ILE A 1 80 ? 8.287 11.698 -16.421 1.00 91.69 80 ILE A CA 1
ATOM 651 C C . ILE A 1 80 ? 9.570 11.671 -15.603 1.00 91.69 80 ILE A C 1
ATOM 653 O O . ILE A 1 80 ? 9.828 10.716 -14.879 1.00 91.69 80 ILE A O 1
ATOM 657 N N . GLU A 1 81 ? 10.345 12.752 -15.668 1.00 92.25 81 GLU A N 1
ATOM 658 C CA . GLU A 1 81 ? 11.662 12.842 -15.029 1.00 92.25 81 GLU A CA 1
ATOM 659 C C . GLU A 1 81 ? 11.610 12.724 -13.501 1.00 92.25 81 GLU A C 1
ATOM 661 O O . GLU A 1 81 ? 12.314 11.906 -12.921 1.00 92.25 81 GLU A O 1
ATOM 666 N N . ASN A 1 82 ? 10.785 13.525 -12.823 1.00 92.25 82 ASN A N 1
ATOM 667 C CA . ASN A 1 82 ? 10.727 13.536 -11.362 1.00 92.25 82 ASN A CA 1
ATOM 668 C C . ASN A 1 82 ? 9.302 13.812 -10.876 1.00 92.25 82 ASN A C 1
ATOM 670 O O . ASN A 1 82 ? 8.708 14.819 -11.262 1.00 92.25 82 ASN A O 1
ATOM 674 N N . GLY A 1 83 ? 8.768 12.957 -10.001 1.00 88.44 83 GLY A N 1
ATOM 675 C CA . GLY A 1 83 ? 7.436 13.151 -9.414 1.00 88.44 83 GLY A CA 1
ATOM 676 C C . GLY A 1 83 ? 6.676 11.850 -9.138 1.00 88.44 83 GLY A C 1
ATOM 677 O O . GLY A 1 83 ? 7.121 10.784 -9.564 1.00 88.44 83 GLY A O 1
ATOM 678 N N . PRO A 1 84 ? 5.534 11.926 -8.431 1.00 87.38 84 PRO A N 1
ATOM 679 C CA . PRO A 1 84 ? 4.640 10.791 -8.269 1.00 87.38 84 PRO A CA 1
ATOM 680 C C . PRO A 1 84 ? 3.952 10.466 -9.600 1.00 87.38 84 PRO A C 1
ATOM 682 O O . PRO A 1 84 ? 3.403 11.348 -10.269 1.00 87.38 84 PRO A O 1
ATOM 685 N N . VAL A 1 85 ? 3.963 9.191 -9.967 1.00 90.25 85 VAL A N 1
ATOM 686 C CA . VAL A 1 85 ? 3.386 8.677 -11.212 1.00 90.25 85 VAL A CA 1
ATOM 687 C C . VAL A 1 85 ? 2.519 7.458 -10.935 1.00 90.25 85 VAL A C 1
ATOM 689 O O . VAL A 1 85 ? 2.764 6.710 -9.982 1.00 90.25 85 VAL A O 1
ATOM 692 N N . LEU A 1 86 ? 1.512 7.259 -11.781 1.00 88.69 86 LEU A N 1
ATOM 693 C CA . LEU A 1 86 ? 0.724 6.033 -11.812 1.00 88.69 86 LEU A CA 1
ATOM 694 C C . LEU A 1 86 ? 1.250 5.140 -12.935 1.00 88.69 86 LEU A C 1
ATOM 696 O O . LEU A 1 86 ? 1.182 5.505 -14.110 1.00 88.69 86 LEU A O 1
ATOM 700 N N . ILE A 1 87 ? 1.759 3.970 -12.564 1.00 89.12 87 ILE A N 1
ATOM 701 C CA . ILE A 1 87 ? 2.116 2.912 -13.505 1.00 89.12 87 ILE A CA 1
ATOM 702 C C . ILE A 1 87 ? 0.934 1.958 -13.563 1.00 89.12 87 ILE A C 1
ATOM 704 O O . ILE A 1 87 ? 0.593 1.335 -12.560 1.00 89.12 87 ILE A O 1
ATOM 708 N N . GLN A 1 88 ? 0.308 1.879 -14.733 1.00 87.44 88 GLN A N 1
ATOM 709 C CA . GLN A 1 88 ? -0.764 0.928 -15.007 1.00 87.44 88 GLN A CA 1
ATOM 710 C C . GLN A 1 88 ? -0.252 -0.509 -14.898 1.00 87.44 88 GLN A C 1
ATOM 712 O O . GLN A 1 88 ? 0.933 -0.775 -15.105 1.00 87.44 88 GLN A O 1
ATOM 717 N N . GLU A 1 89 ? -1.146 -1.439 -14.578 1.00 88.62 89 GLU A N 1
ATOM 718 C CA . GLU A 1 89 ? -0.793 -2.854 -14.512 1.00 88.62 89 GLU A CA 1
ATOM 719 C C . GLU A 1 89 ? -0.245 -3.347 -15.862 1.00 88.62 89 GLU A C 1
ATOM 721 O O . GLU A 1 89 ? -0.864 -3.155 -16.910 1.00 88.62 89 GLU A O 1
ATOM 726 N N . ILE A 1 90 ? 0.904 -4.026 -15.837 1.00 87.81 90 ILE A N 1
ATOM 727 C CA . ILE A 1 90 ? 1.505 -4.643 -17.024 1.00 87.81 90 ILE A CA 1
ATOM 728 C C . ILE A 1 90 ? 1.483 -6.151 -16.830 1.00 87.81 90 ILE A C 1
ATOM 730 O O . ILE A 1 90 ? 2.170 -6.697 -15.964 1.00 87.81 90 ILE A O 1
ATOM 734 N N . ARG A 1 91 ? 0.703 -6.837 -17.667 1.00 87.50 91 ARG A N 1
ATOM 735 C CA . ARG A 1 91 ? 0.629 -8.299 -17.691 1.00 87.50 91 ARG A CA 1
ATOM 736 C C . ARG A 1 91 ? 1.379 -8.851 -18.891 1.00 87.50 91 ARG A C 1
ATOM 738 O O . ARG A 1 91 ? 1.158 -8.430 -20.023 1.00 87.50 91 ARG A O 1
ATOM 745 N N . THR A 1 92 ? 2.222 -9.837 -18.629 1.00 82.38 92 THR A N 1
ATOM 746 C CA . THR A 1 92 ? 2.860 -10.680 -19.642 1.00 82.38 92 THR A CA 1
ATOM 747 C C . THR A 1 92 ? 2.577 -12.144 -19.316 1.00 82.38 92 THR A C 1
ATOM 749 O O . THR A 1 92 ? 2.134 -12.464 -18.213 1.00 82.38 92 THR A O 1
ATOM 752 N N . ASP A 1 93 ? 2.897 -13.051 -20.238 1.00 80.94 93 ASP A N 1
ATOM 753 C CA . ASP A 1 93 ? 2.762 -14.493 -19.996 1.00 80.94 93 ASP A CA 1
ATOM 754 C C . ASP A 1 93 ? 3.682 -14.999 -18.871 1.00 80.94 93 ASP A C 1
ATOM 756 O O . ASP A 1 93 ? 3.436 -16.052 -18.286 1.00 80.94 93 ASP A O 1
ATOM 760 N N . SER A 1 94 ? 4.762 -14.266 -18.575 1.00 78.81 94 SER A N 1
ATOM 761 C CA . SER A 1 94 ? 5.791 -14.679 -17.611 1.00 78.81 94 SER A CA 1
ATOM 762 C C . SER A 1 94 ? 5.670 -13.990 -16.255 1.00 78.81 94 SER A C 1
ATOM 764 O O . SER A 1 94 ? 6.146 -14.532 -15.258 1.00 78.81 94 SER A O 1
ATOM 766 N N . PHE A 1 95 ? 5.077 -12.795 -16.206 1.00 79.50 95 PHE A N 1
ATOM 767 C CA . PHE A 1 95 ? 5.018 -11.986 -14.994 1.00 79.50 95 PHE A CA 1
ATOM 768 C C . PHE A 1 95 ? 3.952 -10.893 -15.043 1.00 79.50 95 PHE A C 1
ATOM 770 O O . PHE A 1 95 ? 3.524 -10.455 -16.113 1.00 79.50 95 PHE A O 1
ATOM 777 N N . VAL A 1 96 ? 3.584 -10.407 -13.857 1.00 83.38 96 VAL A N 1
ATOM 778 C CA . VAL A 1 96 ? 2.694 -9.256 -13.673 1.00 83.38 96 VAL A CA 1
ATOM 779 C C . VAL A 1 96 ? 3.434 -8.177 -12.892 1.00 83.38 96 VAL A C 1
ATOM 781 O O . VAL A 1 96 ? 3.982 -8.454 -11.824 1.00 83.38 96 VAL A O 1
ATOM 784 N N . ILE A 1 97 ? 3.446 -6.960 -13.431 1.00 85.75 97 ILE A N 1
ATOM 785 C CA . ILE A 1 97 ? 3.787 -5.742 -12.696 1.00 85.75 97 ILE A CA 1
ATOM 786 C C . ILE A 1 97 ? 2.452 -5.150 -12.235 1.00 85.75 97 ILE A C 1
ATOM 788 O O . ILE A 1 97 ? 1.643 -4.799 -13.097 1.00 85.75 97 ILE A O 1
ATOM 792 N N . PRO A 1 98 ? 2.182 -5.076 -10.921 1.00 80.94 98 PRO A N 1
ATOM 793 C CA . PRO A 1 98 ? 0.909 -4.565 -10.432 1.00 80.94 98 PRO A CA 1
ATOM 794 C C . PRO A 1 98 ? 0.762 -3.079 -10.759 1.00 80.94 98 PRO A C 1
ATOM 796 O O . PRO A 1 98 ? 1.759 -2.350 -10.819 1.00 80.94 98 PRO A O 1
ATOM 799 N N . GLU A 1 99 ? -0.483 -2.619 -10.902 1.00 85.19 99 GLU A N 1
ATOM 800 C CA . GLU A 1 99 ? -0.752 -1.182 -10.901 1.00 85.19 99 GLU A CA 1
ATOM 801 C C . GLU A 1 99 ? -0.160 -0.574 -9.626 1.00 85.19 99 GLU A C 1
ATOM 803 O O . GLU A 1 99 ? -0.366 -1.079 -8.521 1.00 85.19 99 GLU A O 1
ATOM 808 N N . SER A 1 100 ? 0.648 0.468 -9.790 1.00 84.25 100 SER A N 1
ATOM 809 C CA . SER A 1 100 ? 1.461 1.004 -8.707 1.00 84.25 100 SER A CA 1
ATOM 810 C C . SER A 1 100 ? 1.527 2.515 -8.785 1.00 84.25 100 SER A C 1
ATOM 812 O O . SER A 1 100 ? 1.862 3.091 -9.821 1.00 84.25 100 SER A O 1
ATOM 814 N N . ILE A 1 101 ? 1.297 3.158 -7.645 1.00 87.94 101 ILE A N 1
ATOM 815 C CA . ILE A 1 101 ? 1.674 4.553 -7.455 1.00 87.94 101 ILE A CA 1
ATOM 816 C C . ILE A 1 101 ? 3.096 4.576 -6.908 1.00 87.94 101 ILE A C 1
ATOM 818 O O . ILE A 1 101 ? 3.375 4.003 -5.854 1.00 87.94 101 ILE A O 1
ATOM 822 N N . THR A 1 102 ? 4.004 5.223 -7.630 1.00 87.50 102 THR A N 1
ATOM 823 C CA . THR A 1 102 ? 5.421 5.277 -7.261 1.00 87.50 102 THR A CA 1
ATOM 824 C C . THR A 1 102 ? 6.028 6.638 -7.576 1.00 87.50 102 THR A C 1
ATOM 826 O O . THR A 1 102 ? 5.384 7.510 -8.155 1.00 87.50 102 THR A O 1
ATOM 829 N N . GLN A 1 103 ? 7.273 6.831 -7.159 1.00 90.75 103 GLN A N 1
ATOM 830 C CA . GLN A 1 103 ? 8.038 8.042 -7.403 1.00 90.75 103 GLN A CA 1
ATOM 831 C C . GLN A 1 103 ? 9.019 7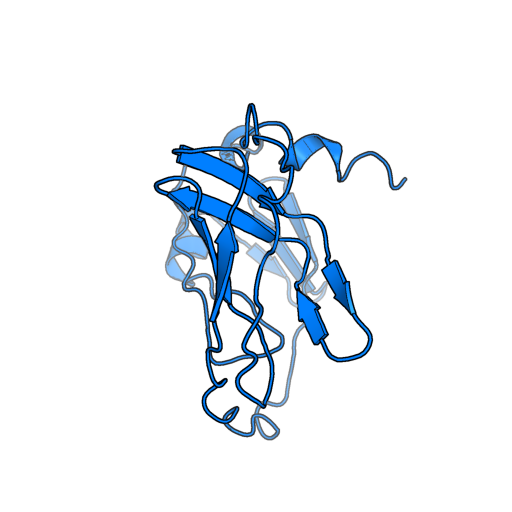.805 -8.555 1.00 90.75 103 GLN A C 1
ATOM 833 O O . GLN A 1 103 ? 9.897 6.947 -8.451 1.00 90.75 103 GLN A O 1
ATOM 838 N N . SER A 1 104 ? 8.910 8.610 -9.612 1.00 92.94 104 SER A N 1
ATOM 839 C CA . SER A 1 104 ? 9.948 8.702 -10.636 1.00 92.94 104 SER A CA 1
ATOM 840 C C . SER A 1 104 ? 11.100 9.576 -10.150 1.00 92.94 104 SER A C 1
ATOM 842 O O . SER A 1 104 ? 10.875 10.649 -9.568 1.00 92.94 104 SER A O 1
ATOM 844 N N . VAL A 1 105 ? 12.325 9.104 -10.387 1.00 94.25 105 VAL A N 1
ATOM 845 C CA . VAL A 1 105 ? 13.574 9.828 -10.138 1.00 94.25 105 VAL A CA 1
ATOM 846 C C . VAL A 1 105 ? 14.474 9.675 -11.359 1.00 94.25 105 VAL A C 1
ATOM 848 O O . VAL A 1 105 ? 14.905 8.567 -11.677 1.00 94.25 105 VAL A O 1
ATOM 851 N N . ASN A 1 106 ? 14.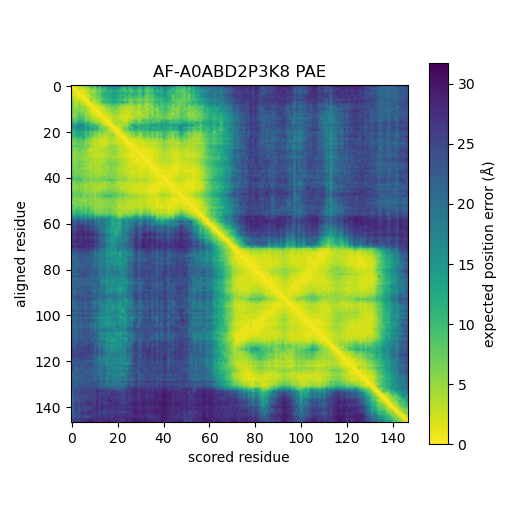770 10.789 -12.027 1.00 94.25 106 ASN A N 1
ATOM 852 C CA . ASN A 1 106 ? 15.505 10.840 -13.297 1.00 94.25 106 ASN A CA 1
ATOM 853 C C . ASN A 1 106 ? 14.924 9.906 -14.378 1.00 94.25 106 ASN A C 1
ATOM 855 O O . ASN A 1 106 ? 15.652 9.142 -15.015 1.00 94.25 106 ASN A O 1
ATOM 859 N N . GLY A 1 107 ? 13.595 9.890 -14.503 1.00 92.81 107 GLY A N 1
ATOM 860 C CA . GLY A 1 107 ? 12.886 9.084 -15.496 1.00 92.81 107 GLY A CA 1
ATOM 861 C C . GLY A 1 107 ? 12.878 7.588 -15.189 1.00 92.81 107 GLY A C 1
ATOM 862 O O . GLY A 1 107 ? 12.589 6.793 -16.078 1.00 92.81 107 GLY A O 1
ATOM 863 N N . ILE A 1 108 ? 13.210 7.175 -13.961 1.00 94.62 108 ILE A N 1
ATOM 864 C CA . ILE A 1 108 ? 13.223 5.769 -13.547 1.00 94.62 108 ILE A CA 1
ATOM 865 C C . ILE A 1 108 ? 12.307 5.576 -12.342 1.00 94.62 108 ILE A C 1
ATOM 867 O O . ILE A 1 108 ? 12.435 6.250 -11.319 1.00 94.62 108 ILE A O 1
ATOM 871 N N . CYS A 1 109 ? 11.423 4.589 -12.449 1.00 92.31 109 CYS A N 1
ATOM 872 C CA . CYS A 1 109 ? 10.608 4.080 -11.355 1.00 92.31 109 CYS A CA 1
ATOM 873 C C . CYS A 1 109 ? 11.117 2.709 -10.915 1.00 92.31 109 CYS A C 1
ATOM 875 O O . CYS A 1 109 ? 11.412 1.854 -11.748 1.00 92.31 109 CYS A O 1
ATOM 877 N N . ILE A 1 110 ? 11.189 2.478 -9.605 1.00 89.44 110 ILE A N 1
ATOM 878 C CA . ILE A 1 110 ? 11.557 1.175 -9.045 1.00 89.44 110 ILE A CA 1
ATOM 879 C C . ILE A 1 110 ? 10.312 0.564 -8.413 1.00 89.44 110 ILE A C 1
ATOM 881 O O . ILE A 1 110 ? 9.794 1.103 -7.433 1.00 89.44 110 ILE A O 1
ATOM 885 N N . ILE A 1 111 ? 9.847 -0.560 -8.956 1.00 86.06 111 ILE A N 1
ATOM 886 C CA . ILE A 1 111 ? 8.682 -1.284 -8.433 1.00 86.06 111 ILE A CA 1
ATOM 887 C C . ILE A 1 111 ? 9.143 -2.594 -7.785 1.00 86.06 111 ILE A C 1
ATOM 889 O O . ILE A 1 111 ? 9.883 -3.352 -8.419 1.00 86.06 111 ILE A O 1
ATOM 893 N N . PRO A 1 112 ? 8.737 -2.887 -6.536 1.00 78.94 112 PRO A N 1
ATOM 894 C CA . PRO A 1 112 ? 8.916 -4.211 -5.958 1.00 78.94 112 PRO A CA 1
ATOM 895 C C . PRO A 1 112 ? 7.977 -5.216 -6.640 1.00 78.94 112 PRO A C 1
ATOM 897 O O . PRO A 1 112 ? 6.778 -4.981 -6.753 1.00 78.94 112 PRO A O 1
ATOM 900 N N . LEU A 1 113 ? 8.522 -6.347 -7.079 1.00 76.75 113 LEU A N 1
ATOM 901 C CA . LEU A 1 113 ? 7.769 -7.456 -7.654 1.00 76.75 113 LEU A CA 1
ATOM 902 C C . LEU A 1 113 ? 7.732 -8.621 -6.670 1.00 76.75 113 LEU A C 1
ATOM 904 O O . LEU A 1 113 ? 8.771 -9.113 -6.227 1.00 76.75 113 LEU A O 1
ATOM 908 N N . GLU A 1 114 ? 6.528 -9.094 -6.366 1.00 69.50 114 GLU A N 1
ATOM 909 C CA . GLU A 1 114 ? 6.314 -10.282 -5.540 1.00 69.50 114 GLU A CA 1
ATOM 910 C C . GLU A 1 114 ? 6.425 -11.543 -6.395 1.00 69.50 114 GLU A C 1
ATOM 912 O O . GLU A 1 114 ? 5.428 -12.103 -6.849 1.00 69.50 114 GLU A O 1
ATOM 917 N N . GLN A 1 115 ? 7.660 -11.948 -6.700 1.00 66.75 115 GLN A N 1
ATOM 918 C CA . GLN A 1 115 ? 7.932 -13.088 -7.579 1.00 66.75 115 GLN A CA 1
ATOM 919 C C . GLN A 1 115 ? 9.080 -13.938 -7.049 1.00 66.75 115 GLN A C 1
ATOM 921 O O . GLN A 1 115 ? 10.096 -13.416 -6.597 1.00 66.75 115 GLN A O 1
ATOM 926 N N . ASP A 1 116 ? 8.937 -15.259 -7.160 1.00 67.06 116 ASP A N 1
ATOM 927 C CA . ASP A 1 116 ? 9.896 -16.233 -6.621 1.00 67.06 116 ASP A CA 1
ATOM 928 C C . ASP A 1 116 ? 11.236 -16.269 -7.373 1.00 67.06 116 ASP A C 1
ATOM 930 O O . ASP A 1 116 ? 12.227 -16.789 -6.857 1.00 67.06 116 ASP A O 1
ATOM 934 N N . LYS A 1 117 ? 11.288 -15.750 -8.605 1.00 71.12 117 LYS A N 1
ATOM 935 C CA . LYS A 1 117 ? 12.487 -15.761 -9.453 1.00 71.12 117 LYS A CA 1
ATOM 936 C C . LYS A 1 117 ? 12.848 -14.344 -9.894 1.00 71.12 117 LYS A C 1
ATOM 938 O O . LYS A 1 117 ? 11.938 -13.594 -10.238 1.00 71.12 117 LYS A O 1
ATOM 943 N N . PRO A 1 118 ? 14.146 -13.990 -9.930 1.00 73.12 118 PRO A N 1
ATOM 944 C CA . PRO A 1 118 ? 14.589 -12.744 -10.540 1.00 73.12 118 PRO A CA 1
ATOM 945 C C . PRO A 1 118 ? 14.142 -12.680 -11.998 1.00 73.12 118 PRO A C 1
ATOM 947 O O . PRO A 1 118 ? 14.283 -13.660 -12.732 1.00 73.12 118 PRO A O 1
ATOM 950 N N . ILE A 1 119 ? 13.627 -11.524 -12.402 1.00 74.00 119 ILE A N 1
ATOM 951 C CA . ILE A 1 119 ? 13.256 -11.245 -13.786 1.00 74.00 119 ILE A CA 1
ATOM 952 C C . ILE A 1 119 ? 14.095 -10.074 -14.268 1.00 74.00 119 ILE A C 1
ATOM 954 O O . ILE A 1 119 ? 14.183 -9.043 -13.603 1.00 74.00 119 ILE A O 1
ATOM 958 N N . GLU A 1 120 ? 14.710 -10.251 -15.431 1.00 79.12 120 GLU A N 1
ATOM 959 C CA . GLU A 1 120 ? 15.369 -9.184 -16.168 1.00 79.12 120 GLU A CA 1
ATOM 960 C C . GLU A 1 120 ? 14.421 -8.713 -17.272 1.00 79.12 120 GLU A C 1
ATOM 962 O O . GLU A 1 120 ? 13.926 -9.516 -18.064 1.00 79.12 120 GLU A O 1
ATOM 967 N N . VAL A 1 121 ? 14.132 -7.413 -17.294 1.00 82.12 121 VAL A N 1
ATOM 968 C CA . VAL A 1 121 ? 13.263 -6.797 -18.299 1.00 82.12 121 VAL A CA 1
ATOM 969 C C . VAL A 1 121 ? 14.060 -5.735 -19.032 1.00 82.12 121 VAL A C 1
ATOM 971 O O . VAL A 1 121 ? 14.568 -4.793 -18.423 1.00 82.12 121 VAL A O 1
ATOM 974 N N . HIS A 1 122 ? 14.155 -5.886 -20.350 1.00 85.38 122 HIS A N 1
ATOM 975 C CA . HIS A 1 122 ? 14.760 -4.896 -21.228 1.00 85.38 122 HIS A CA 1
ATOM 976 C C . HIS A 1 122 ? 13.662 -4.047 -21.857 1.00 85.38 122 HIS A C 1
ATOM 978 O O . HIS A 1 122 ? 12.803 -4.549 -22.578 1.00 85.38 122 HIS A O 1
ATOM 984 N N . TRP A 1 123 ? 13.705 -2.750 -21.581 1.00 87.12 123 TRP A N 1
ATOM 985 C CA . TRP A 1 123 ? 12.772 -1.782 -22.137 1.00 87.12 123 TRP A CA 1
ATOM 986 C C . TRP A 1 123 ? 13.344 -1.215 -23.431 1.00 87.12 123 TRP A C 1
ATOM 988 O O . TRP A 1 123 ? 14.470 -0.719 -23.451 1.00 87.12 123 TRP A O 1
ATOM 998 N N . HIS A 1 124 ? 12.573 -1.297 -24.512 1.00 87.81 124 HIS A N 1
ATOM 999 C CA . HIS A 1 124 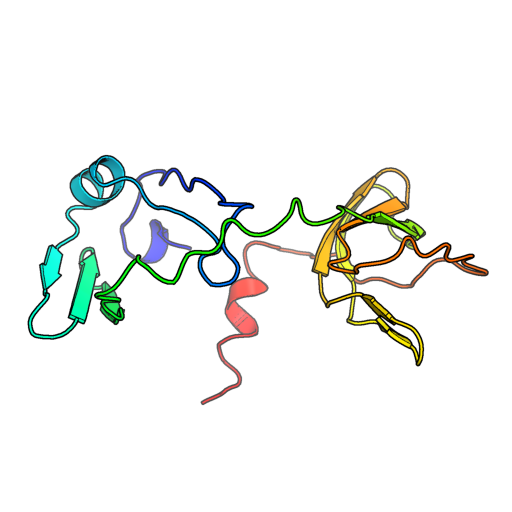? 12.956 -0.704 -25.794 1.00 87.81 124 HIS A CA 1
ATOM 1000 C C . HIS A 1 124 ? 12.618 0.788 -25.869 1.00 87.81 124 HIS A C 1
ATOM 1002 O O . HIS A 1 124 ? 13.301 1.534 -26.564 1.00 87.81 124 HIS A O 1
ATOM 1008 N N . GLU A 1 125 ? 11.595 1.216 -25.128 1.00 90.69 125 GLU A N 1
ATOM 1009 C CA . GLU A 1 125 ? 11.109 2.592 -25.067 1.00 90.69 125 GLU A CA 1
ATOM 1010 C C . GLU A 1 125 ? 10.727 2.948 -23.624 1.00 90.69 125 GLU A C 1
ATOM 1012 O O . GLU A 1 125 ? 10.551 2.067 -22.776 1.00 90.69 125 GLU A O 1
ATOM 1017 N N . GLN A 1 126 ? 10.621 4.247 -23.343 1.0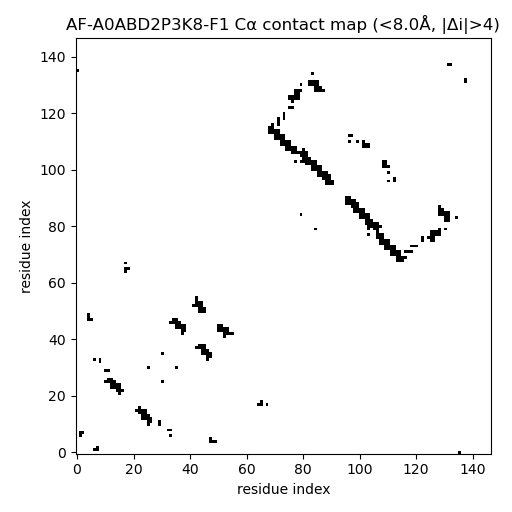0 92.25 126 GLN A N 1
ATOM 1018 C CA . GLN A 1 126 ? 10.065 4.727 -22.079 1.00 92.25 126 GLN A CA 1
ATOM 1019 C C . GLN A 1 126 ? 8.569 4.418 -22.020 1.00 92.25 126 GLN A C 1
ATOM 1021 O O . GLN A 1 126 ? 7.855 4.587 -23.008 1.00 92.25 126 GLN A O 1
ATOM 1026 N N . LEU A 1 127 ? 8.089 4.015 -20.847 1.00 92.00 127 LEU A N 1
ATOM 1027 C CA . LEU A 1 127 ? 6.663 3.868 -20.608 1.00 92.00 127 LEU A CA 1
ATOM 1028 C C . LEU A 1 127 ? 6.014 5.254 -20.498 1.00 92.00 127 LEU A C 1
ATOM 1030 O O . LEU A 1 127 ? 6.478 6.103 -19.731 1.00 92.00 127 LEU A O 1
ATOM 1034 N N . ASP A 1 128 ? 4.934 5.464 -21.246 1.00 91.69 128 ASP A N 1
ATOM 1035 C CA . ASP A 1 128 ? 4.083 6.641 -21.090 1.00 91.69 128 ASP A CA 1
ATOM 1036 C C . ASP A 1 128 ? 3.239 6.482 -19.822 1.00 91.69 128 ASP A C 1
ATOM 1038 O O . ASP A 1 128 ? 2.404 5.578 -19.724 1.00 91.69 128 ASP A O 1
ATOM 1042 N N . VAL A 1 129 ? 3.509 7.316 -18.820 1.00 89.12 129 VAL A N 1
ATOM 1043 C CA . VAL A 1 129 ? 2.841 7.268 -17.517 1.00 89.12 129 VAL A CA 1
ATOM 1044 C C . VAL A 1 129 ? 2.156 8.588 -17.223 1.00 89.12 129 VAL A C 1
ATOM 1046 O O . VAL A 1 129 ? 2.568 9.656 -17.674 1.00 89.12 129 VAL A O 1
ATOM 1049 N N . GLN A 1 130 ? 1.104 8.525 -16.415 1.00 82.25 130 GLN A N 1
ATOM 1050 C CA . GLN A 1 130 ? 0.379 9.726 -16.028 1.00 82.25 130 GLN A CA 1
ATOM 1051 C C . GLN A 1 130 ? 1.028 10.357 -14.789 1.00 82.25 130 GLN A C 1
ATOM 1053 O O . GLN A 1 130 ? 1.244 9.655 -13.790 1.00 82.25 130 GLN A O 1
ATOM 1058 N N . PRO A 1 131 ? 1.318 11.677 -14.806 1.00 82.88 131 PRO A N 1
ATOM 1059 C CA . PRO A 1 131 ? 1.669 12.376 -13.584 1.00 82.88 131 PRO A CA 1
ATOM 1060 C C . PRO A 1 131 ? 0.451 12.358 -12.677 1.00 82.88 131 PRO A C 1
ATOM 1062 O O . PRO A 1 131 ? -0.666 12.651 -13.117 1.00 82.88 131 PRO A O 1
ATOM 1065 N N . ILE A 1 132 ? 0.661 12.100 -11.393 1.00 79.94 132 ILE A N 1
ATOM 1066 C CA . ILE A 1 132 ? -0.424 12.277 -10.439 1.00 79.94 132 ILE A CA 1
ATOM 1067 C C . ILE A 1 132 ? -0.462 13.754 -10.052 1.00 79.94 132 ILE A C 1
ATOM 1069 O O . ILE A 1 132 ? 0.130 14.187 -9.062 1.00 79.94 132 ILE A O 1
ATOM 1073 N N . LEU A 1 133 ? -1.152 14.546 -10.873 1.00 67.88 133 LEU A N 1
ATOM 1074 C CA . LEU A 1 133 ? -1.547 15.902 -10.506 1.00 67.88 133 LEU A CA 1
ATOM 1075 C C . LEU A 1 133 ? -2.568 15.786 -9.369 1.00 67.88 133 LEU A C 1
ATOM 1077 O O . LEU A 1 133 ? -3.521 15.021 -9.473 1.00 67.88 133 LEU A O 1
ATOM 1081 N N . ASN A 1 134 ? -2.337 16.491 -8.262 1.00 49.78 134 ASN A N 1
ATOM 1082 C CA . ASN A 1 134 ? -3.158 16.421 -7.049 1.00 49.78 134 ASN A CA 1
ATOM 1083 C C . ASN A 1 134 ? -3.305 14.988 -6.498 1.00 49.78 134 ASN A C 1
ATOM 1085 O O . ASN A 1 134 ? -4.413 14.461 -6.393 1.00 49.78 134 ASN A O 1
ATOM 1089 N N . PHE A 1 135 ? -2.195 14.354 -6.095 1.00 48.91 135 PHE A N 1
ATOM 1090 C CA . PHE A 1 135 ? -2.222 13.068 -5.372 1.00 48.91 135 PHE A CA 1
ATOM 1091 C C . PHE A 1 135 ? -3.188 13.084 -4.168 1.00 48.91 135 PHE A C 1
ATOM 1093 O O . PHE A 1 135 ? -3.787 12.065 -3.843 1.00 48.91 135 PHE A O 1
ATOM 1100 N N . GLU A 1 136 ? -3.420 14.253 -3.561 1.00 47.66 136 GLU A N 1
ATOM 1101 C CA . GLU A 1 136 ? -4.410 14.420 -2.490 1.00 47.66 136 GLU A CA 1
ATOM 1102 C C . GLU A 1 136 ? -5.884 14.368 -2.958 1.00 47.66 136 GLU A C 1
ATOM 1104 O O . GLU A 1 136 ? -6.741 13.997 -2.157 1.00 47.66 136 GLU A O 1
ATOM 1109 N N . GLU A 1 137 ? -6.203 14.681 -4.223 1.00 41.53 137 GLU A N 1
ATOM 1110 C CA . GLU A 1 137 ? -7.582 14.718 -4.754 1.00 41.53 137 GLU A CA 1
ATOM 1111 C C . GLU A 1 137 ? -7.964 13.467 -5.564 1.00 41.53 137 GLU A C 1
ATOM 1113 O O . GLU A 1 137 ? -9.106 13.018 -5.498 1.00 41.53 137 GLU A O 1
ATOM 1118 N N . ASN A 1 138 ? -7.036 12.849 -6.302 1.00 37.41 138 ASN A N 1
ATOM 1119 C CA . ASN A 1 138 ? -7.370 11.719 -7.187 1.00 37.41 138 ASN A CA 1
ATOM 1120 C C . ASN A 1 138 ? -7.650 10.395 -6.456 1.00 37.41 138 ASN A C 1
ATOM 1122 O O . ASN A 1 138 ? -8.360 9.544 -6.987 1.00 37.41 138 ASN A O 1
ATOM 1126 N N . VAL A 1 139 ? -7.203 10.253 -5.205 1.00 43.31 139 VAL A N 1
ATOM 1127 C CA . VAL A 1 139 ? -7.622 9.146 -4.324 1.00 43.31 139 VAL A CA 1
ATOM 1128 C C . VAL A 1 139 ? -9.111 9.256 -3.958 1.00 43.31 139 VAL A C 1
ATOM 1130 O O . VAL A 1 139 ? -9.708 8.271 -3.549 1.00 43.31 139 VAL A O 1
ATOM 1133 N N . ILE A 1 140 ? -9.747 10.424 -4.117 1.00 38.97 140 ILE A N 1
ATOM 1134 C CA . ILE A 1 140 ? -11.152 10.647 -3.735 1.00 38.97 140 ILE A CA 1
ATOM 1135 C C . ILE A 1 140 ? -12.122 10.167 -4.830 1.00 38.97 140 ILE A C 1
ATOM 1137 O O . ILE A 1 140 ? -13.216 9.714 -4.507 1.00 38.97 140 ILE A O 1
ATOM 1141 N N . ASN A 1 141 ? -11.731 10.211 -6.109 1.00 34.38 141 ASN A N 1
ATOM 1142 C CA . ASN A 1 141 ? -12.649 9.964 -7.232 1.00 34.38 141 ASN A CA 1
ATOM 1143 C C . ASN A 1 141 ? -12.732 8.499 -7.697 1.00 34.38 141 ASN A C 1
ATOM 1145 O O . ASN A 1 141 ? -13.730 8.118 -8.308 1.00 34.38 141 ASN A O 1
ATOM 1149 N N . SER A 1 142 ? -11.736 7.657 -7.406 1.00 37.00 142 SER A N 1
ATOM 1150 C CA . SER A 1 142 ? -11.771 6.233 -7.782 1.00 37.00 142 SER A CA 1
ATOM 1151 C C . SER A 1 142 ? -12.683 5.380 -6.886 1.00 37.00 142 SER A C 1
ATOM 1153 O O . SER A 1 142 ? -13.073 4.288 -7.289 1.00 37.00 142 SER A O 1
ATOM 1155 N N . TYR A 1 143 ? -13.105 5.889 -5.721 1.00 38.25 143 TYR A N 1
ATOM 1156 C CA . TYR A 1 143 ? -14.051 5.207 -4.821 1.00 38.25 143 TYR A CA 1
ATOM 1157 C C . TYR A 1 143 ? -15.516 5.630 -5.011 1.00 38.25 143 TYR A C 1
ATOM 1159 O O . TYR A 1 143 ? -16.403 5.057 -4.383 1.00 38.25 143 TYR A O 1
ATOM 1167 N N . THR A 1 144 ? -15.799 6.610 -5.874 1.00 34.25 144 THR A N 1
ATOM 1168 C CA . THR A 1 144 ? -17.159 7.138 -6.091 1.00 34.25 144 THR A CA 1
ATOM 1169 C C . THR A 1 144 ? -17.863 6.573 -7.324 1.00 34.25 144 THR A C 1
ATOM 1171 O O . THR A 1 144 ? -19.036 6.873 -7.522 1.00 34.25 144 THR A O 1
ATOM 1174 N N . GLN A 1 145 ? -17.198 5.750 -8.147 1.00 30.95 145 GLN A N 1
ATOM 1175 C CA . GLN A 1 145 ? -17.803 5.149 -9.352 1.00 30.95 145 GLN A CA 1
ATOM 1176 C C . GLN A 1 145 ? -18.181 3.664 -9.220 1.00 30.95 145 GLN A C 1
ATOM 1178 O O . GLN A 1 145 ? -18.503 3.020 -10.214 1.00 30.95 145 GLN A O 1
ATOM 1183 N N . GLN A 1 146 ? -18.205 3.119 -8.003 1.00 32.16 146 GLN A N 1
ATOM 1184 C CA . GLN A 1 146 ? -18.804 1.808 -7.728 1.00 32.16 146 GLN A CA 1
ATOM 1185 C C . GLN A 1 146 ? -19.891 1.932 -6.652 1.00 32.16 146 GLN A C 1
ATOM 1187 O O . GLN A 1 146 ? -19.732 1.440 -5.537 1.00 32.16 146 GLN A O 1
ATOM 1192 N N . ILE A 1 147 ? -20.989 2.620 -6.985 1.00 35.72 147 ILE A N 1
ATOM 1193 C CA . ILE A 1 147 ? -22.294 2.468 -6.320 1.00 35.72 147 ILE A CA 1
ATOM 1194 C C . ILE A 1 147 ? -23.366 2.381 -7.402 1.00 35.72 147 ILE A C 1
ATOM 1196 O O . ILE A 1 147 ? -23.367 3.271 -8.283 1.00 35.72 147 ILE A O 1
#

Organism: NCBI:txid559131

Nearest PDB structures (foldseek):
  7d66-assembly2_L  TM=7.698E-01  e=1.018E+00  Toxoplasma gondii GT1
  7d66-assembly2_I  TM=7.679E-01  e=1.511E+00  Toxoplasma gondii GT1
  7d66-assembly2_G  TM=7.553E-01  e=1.691E+00  Toxoplasma gondii GT1
  7d66-assembly2_J  TM=7.636E-01  e=1.893E+00  Toxoplasma gondii GT1
  7d66-assembly1_E  TM=7.829E-01  e=2.510E+00  Toxoplasma gondii GT1